Protein AF-X1NL84-F1 (afdb_monomer)

Structure (mmCIF, N/CA/C/O backbone):
data_AF-X1NL84-F1
#
_entry.id   AF-X1NL84-F1
#
loop_
_atom_site.group_PDB
_atom_site.id
_atom_site.type_symbol
_atom_site.label_atom_id
_atom_site.label_alt_id
_atom_site.label_comp_id
_atom_site.label_asym_id
_atom_site.label_entity_id
_atom_site.label_seq_id
_atom_site.pdbx_PDB_ins_code
_atom_site.Cartn_x
_atom_site.Cartn_y
_atom_site.Cartn_z
_atom_site.occupancy
_atom_site.B_iso_or_equiv
_atom_site.auth_seq_id
_atom_site.auth_comp_id
_atom_site.auth_asym_id
_atom_site.auth_atom_id
_atom_site.pdbx_PDB_model_num
ATOM 1 N N . MET A 1 1 ? -4.093 -4.530 -8.182 1.00 81.88 1 MET A N 1
ATOM 2 C CA . MET A 1 1 ? -2.824 -5.176 -7.819 1.00 81.88 1 MET A CA 1
ATOM 3 C C . MET A 1 1 ? -2.473 -6.100 -8.943 1.00 81.88 1 MET A C 1
ATOM 5 O O . MET A 1 1 ? -3.401 -6.523 -9.627 1.00 81.88 1 MET A O 1
ATOM 9 N N . ASP A 1 2 ? -1.190 -6.366 -9.129 1.00 88.00 2 ASP A N 1
ATOM 10 C CA . ASP A 1 2 ? -0.752 -7.235 -10.216 1.00 88.00 2 ASP A CA 1
ATOM 11 C C . ASP A 1 2 ? -0.672 -8.684 -9.725 1.00 88.00 2 ASP A C 1
ATOM 13 O O . ASP A 1 2 ? -1.173 -9.581 -10.395 1.00 88.00 2 ASP A O 1
ATOM 17 N N . ILE A 1 3 ? -0.144 -8.910 -8.513 1.00 91.88 3 ILE A N 1
ATOM 18 C CA . ILE A 1 3 ? -0.113 -10.231 -7.867 1.00 91.88 3 ILE A CA 1
ATOM 19 C C . ILE A 1 3 ? -0.457 -10.087 -6.373 1.00 91.88 3 ILE A C 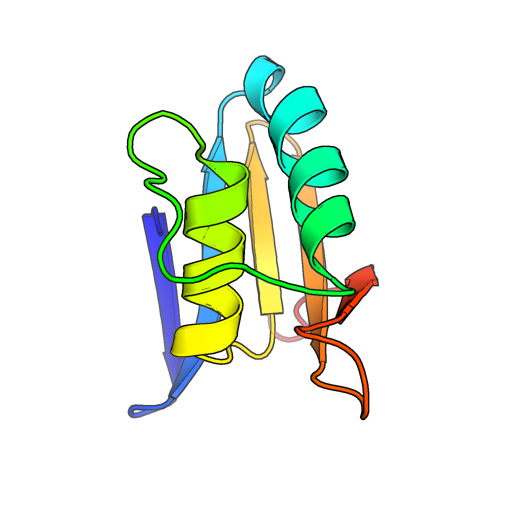1
ATOM 21 O O . ILE A 1 3 ? -0.045 -9.130 -5.715 1.00 91.88 3 ILE A O 1
ATOM 25 N N . GLY A 1 4 ? -1.224 -11.032 -5.826 1.00 92.81 4 GLY A N 1
ATOM 26 C CA . GLY A 1 4 ? -1.494 -11.145 -4.391 1.00 92.81 4 GLY A CA 1
ATOM 27 C C . GLY A 1 4 ? -1.051 -12.509 -3.870 1.00 92.81 4 GLY A C 1
ATOM 28 O O . GLY A 1 4 ? -1.402 -13.525 -4.462 1.00 92.81 4 GLY A O 1
ATOM 29 N N . LEU A 1 5 ? -0.289 -12.529 -2.778 1.00 93.38 5 LEU A N 1
ATOM 30 C CA . LEU A 1 5 ? 0.055 -13.748 -2.051 1.00 93.38 5 LEU A CA 1
ATOM 31 C C . LEU A 1 5 ? -0.897 -13.901 -0.870 1.00 93.38 5 LEU A C 1
ATOM 33 O O . LEU A 1 5 ? -1.011 -12.993 -0.044 1.00 93.38 5 LEU A O 1
ATOM 37 N N . TYR A 1 6 ? -1.548 -15.053 -0.783 1.00 92.88 6 TYR A N 1
ATOM 38 C CA . TYR A 1 6 ? -2.544 -15.348 0.238 1.00 92.88 6 TYR A CA 1
ATOM 39 C C . TYR A 1 6 ? -2.085 -16.507 1.116 1.00 92.88 6 TYR A C 1
ATOM 41 O O . TYR A 1 6 ? -1.439 -17.440 0.643 1.00 92.88 6 TYR A O 1
ATOM 49 N N . GLN A 1 7 ? -2.461 -16.455 2.389 1.00 90.50 7 GLN A N 1
ATOM 50 C CA . GLN A 1 7 ? -2.403 -17.588 3.302 1.00 90.50 7 GLN A CA 1
ATOM 51 C C . GLN A 1 7 ? -3.821 -17.872 3.776 1.00 90.50 7 GLN A C 1
ATOM 53 O O . GLN A 1 7 ? -4.432 -17.036 4.449 1.00 90.50 7 GLN A O 1
ATOM 58 N N . ALA A 1 8 ? -4.343 -19.036 3.379 1.00 90.06 8 ALA A N 1
ATOM 59 C CA . ALA A 1 8 ? -5.781 -19.296 3.377 1.00 90.06 8 ALA A CA 1
ATOM 60 C C . ALA A 1 8 ? -6.520 -18.132 2.680 1.00 90.06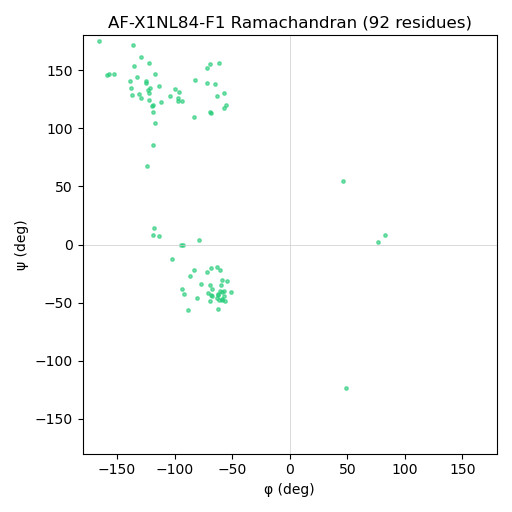 8 ALA A C 1
ATOM 62 O O . ALA A 1 8 ? -6.159 -17.772 1.561 1.00 90.06 8 ALA A O 1
ATOM 63 N N . ASP A 1 9 ? -7.476 -17.494 3.354 1.00 88.94 9 ASP A N 1
ATOM 64 C CA . ASP A 1 9 ? -8.268 -16.389 2.796 1.00 88.94 9 ASP A CA 1
ATOM 65 C C . ASP A 1 9 ? -7.686 -14.995 3.087 1.00 88.94 9 ASP A C 1
ATOM 67 O O . ASP A 1 9 ? -8.245 -13.971 2.683 1.00 88.94 9 ASP A O 1
ATOM 71 N N . ARG A 1 10 ? -6.553 -14.921 3.796 1.00 89.94 10 ARG A N 1
ATOM 72 C CA . ARG A 1 10 ? -5.932 -13.652 4.178 1.00 89.94 10 ARG A CA 1
ATOM 73 C C . ARG A 1 10 ? -4.880 -13.239 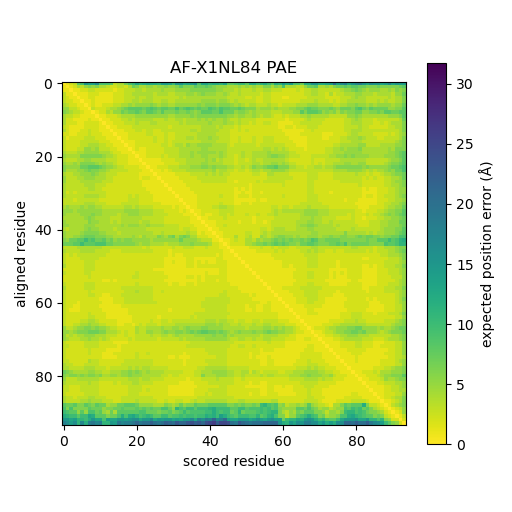3.159 1.00 89.94 10 ARG A C 1
ATOM 75 O O . ARG A 1 10 ? -3.911 -13.959 2.924 1.00 89.94 10 ARG A O 1
ATOM 82 N N . LEU A 1 11 ? -5.039 -12.042 2.600 1.00 92.50 11 LEU A N 1
ATOM 83 C CA . LEU A 1 11 ? -4.022 -11.425 1.754 1.00 92.50 11 LEU A CA 1
ATOM 84 C C . LEU A 1 11 ? -2.801 -11.062 2.608 1.00 92.50 11 LEU A C 1
ATOM 86 O O . LEU A 1 11 ? -2.890 -10.186 3.462 1.00 92.50 11 LEU A O 1
ATOM 90 N N . LEU A 1 12 ? -1.673 -11.728 2.374 1.00 94.31 12 LEU A N 1
ATOM 91 C CA . LEU A 1 12 ? -0.416 -11.458 3.070 1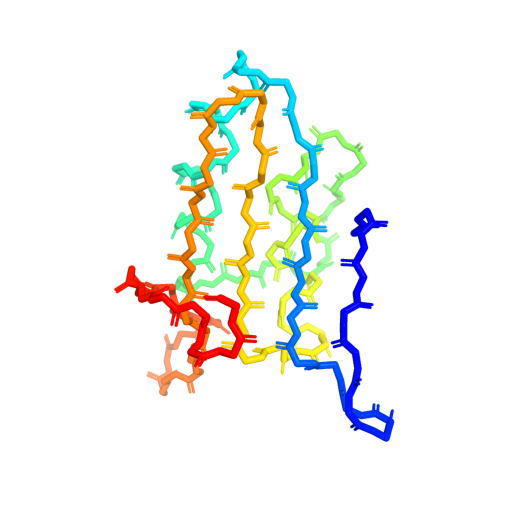.00 94.31 12 LEU A CA 1
ATOM 92 C C . LEU A 1 12 ? 0.392 -10.389 2.352 1.00 94.31 12 LEU A C 1
ATOM 94 O O . LEU A 1 12 ? 0.731 -9.367 2.941 1.00 94.31 12 LEU A O 1
ATOM 98 N N . VAL A 1 13 ? 0.693 -10.621 1.073 1.00 94.69 13 VAL A N 1
ATOM 99 C CA . VAL A 1 13 ? 1.605 -9.767 0.311 1.00 94.69 13 VAL A CA 1
ATOM 100 C C . VAL A 1 13 ? 0.928 -9.263 -0.940 1.00 94.69 13 VAL A C 1
ATOM 102 O O . VAL A 1 13 ? 0.213 -9.971 -1.648 1.00 94.69 13 VAL A O 1
ATOM 105 N N . CYS A 1 14 ? 1.179 -8.001 -1.209 1.00 94.44 14 CYS A N 1
ATOM 106 C CA . CYS A 1 14 ? 0.614 -7.253 -2.296 1.00 94.44 14 CYS A CA 1
ATOM 107 C C . CYS A 1 14 ? 1.732 -6.828 -3.242 1.00 94.44 14 CYS A C 1
ATOM 109 O O . CYS A 1 14 ? 2.458 -5.890 -2.931 1.00 94.44 14 CYS A O 1
ATOM 111 N N . TYR A 1 15 ? 1.853 -7.484 -4.394 1.00 93.94 15 TYR A N 1
ATOM 112 C CA . TYR A 1 15 ? 2.857 -7.155 -5.399 1.00 93.94 15 TYR A CA 1
ATOM 113 C C . TYR A 1 15 ? 2.287 -6.245 -6.480 1.00 93.94 15 TYR A C 1
ATOM 115 O O . TYR A 1 15 ? 1.242 -6.503 -7.090 1.00 93.94 15 TYR A O 1
ATOM 123 N N . GLU A 1 16 ? 3.039 -5.189 -6.744 1.00 94.44 16 GLU A N 1
ATOM 124 C CA . GLU A 1 16 ? 2.822 -4.267 -7.838 1.00 94.44 16 GLU A CA 1
ATOM 125 C C . GLU A 1 16 ? 4.036 -4.289 -8.765 1.00 94.44 16 GLU A C 1
ATOM 127 O O . GLU A 1 16 ? 5.148 -3.973 -8.352 1.00 94.44 16 GLU A O 1
ATOM 132 N N . ILE A 1 17 ? 3.827 -4.640 -10.028 1.00 94.00 17 ILE A N 1
ATOM 133 C CA . ILE A 1 17 ? 4.867 -4.696 -11.049 1.00 94.00 17 ILE A CA 1
ATOM 134 C C . ILE A 1 17 ? 4.824 -3.387 -11.830 1.00 94.00 17 ILE A C 1
ATOM 136 O O . ILE A 1 17 ? 3.788 -2.991 -12.372 1.00 94.00 17 ILE A O 1
ATOM 140 N N . LYS A 1 18 ? 5.943 -2.670 -11.873 1.00 93.25 18 LYS A N 1
ATOM 1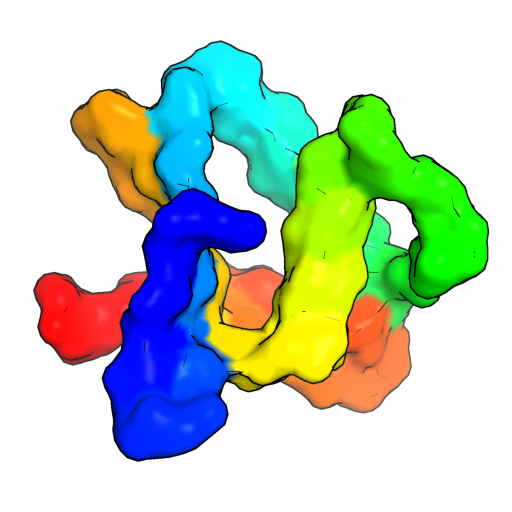41 C CA . LYS A 1 18 ? 6.041 -1.363 -12.528 1.00 93.25 18 LYS A CA 1
ATOM 142 C C . LYS A 1 18 ? 7.299 -1.261 -13.360 1.00 93.25 18 LYS A C 1
ATOM 144 O O . LYS A 1 18 ? 8.305 -1.903 -13.069 1.00 93.25 18 LYS A O 1
ATOM 149 N N . ARG A 1 19 ? 7.240 -0.417 -14.391 1.00 93.12 19 ARG A N 1
ATOM 150 C CA . ARG A 1 19 ? 8.439 -0.039 -15.132 1.00 93.12 19 ARG A CA 1
ATOM 151 C C . ARG A 1 19 ? 9.313 0.897 -14.284 1.00 93.12 19 ARG A C 1
ATOM 153 O O . ARG A 1 19 ? 8.766 1.630 -13.448 1.00 93.12 19 ARG A O 1
ATOM 160 N N . PRO A 1 20 ? 10.645 0.907 -14.482 1.00 91.19 20 PRO A N 1
ATOM 161 C CA . PRO A 1 20 ? 11.561 1.725 -13.686 1.00 91.19 20 PRO A CA 1
ATOM 162 C C . PRO A 1 20 ? 11.154 3.206 -13.588 1.00 91.19 20 PRO A C 1
ATOM 164 O O . PRO A 1 20 ? 11.197 3.798 -12.509 1.00 91.19 20 PRO A O 1
ATOM 167 N N . GLU A 1 21 ? 10.685 3.792 -14.690 1.00 91.00 21 GLU A N 1
ATOM 168 C CA . GLU A 1 21 ? 10.269 5.194 -14.792 1.00 91.00 21 GLU A CA 1
ATOM 169 C C . GLU A 1 21 ? 8.993 5.534 -14.001 1.00 91.00 21 GLU A C 1
ATOM 171 O O . GLU A 1 21 ? 8.735 6.700 -13.685 1.00 91.00 21 GLU A O 1
ATOM 176 N N . GLU A 1 22 ? 8.180 4.532 -13.662 1.00 90.62 22 GLU A N 1
ATOM 177 C CA . GLU A 1 22 ? 6.935 4.712 -12.911 1.00 90.62 22 GLU A CA 1
ATOM 178 C C . GLU A 1 22 ? 7.178 4.701 -11.395 1.00 90.62 22 GLU A C 1
ATOM 180 O O . GLU A 1 22 ? 6.443 5.349 -10.644 1.00 90.62 22 GLU A O 1
ATOM 185 N N . ILE A 1 23 ? 8.236 4.024 -10.934 1.00 90.56 23 ILE A N 1
ATOM 186 C CA . ILE A 1 23 ? 8.522 3.844 -9.504 1.00 90.56 23 ILE A CA 1
ATOM 187 C C . ILE A 1 23 ? 8.748 5.169 -8.792 1.00 90.56 23 ILE A C 1
ATOM 189 O O . ILE A 1 23 ? 8.147 5.424 -7.745 1.00 90.56 23 ILE A O 1
ATOM 193 N N . GLN A 1 24 ? 9.583 6.027 -9.383 1.00 85.81 24 GLN A N 1
ATOM 194 C CA . GLN A 1 24 ? 9.939 7.322 -8.801 1.00 85.81 24 GLN A CA 1
ATOM 195 C C . GLN A 1 24 ? 8.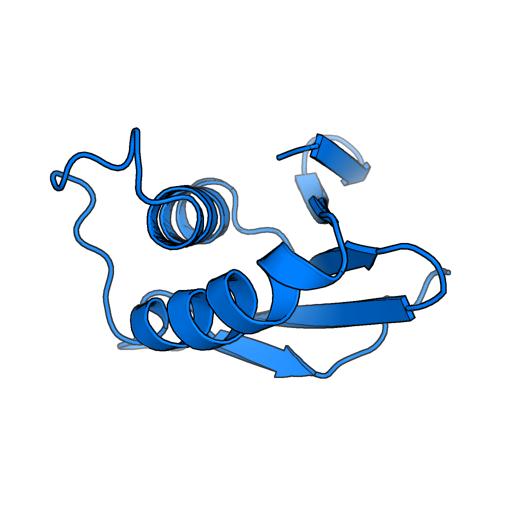713 8.226 -8.612 1.00 85.81 24 GLN A C 1
ATOM 197 O O . GLN A 1 24 ? 8.725 9.127 -7.780 1.00 85.81 24 GLN A O 1
ATOM 202 N N . LYS A 1 25 ? 7.630 7.968 -9.356 1.00 89.44 25 LYS A N 1
ATOM 203 C CA . LYS A 1 25 ? 6.370 8.704 -9.246 1.00 89.44 25 LYS A CA 1
ATOM 204 C C . LYS A 1 25 ? 5.394 8.033 -8.288 1.00 89.44 25 LYS A C 1
ATOM 206 O O . LYS A 1 25 ? 4.662 8.735 -7.597 1.00 89.44 25 LYS A O 1
ATOM 211 N N . ILE A 1 26 ? 5.322 6.701 -8.272 1.00 91.81 26 ILE A N 1
ATOM 212 C CA . ILE A 1 26 ? 4.284 5.989 -7.522 1.00 91.81 26 ILE A CA 1
ATOM 213 C C . ILE A 1 26 ? 4.620 5.876 -6.036 1.00 91.81 26 ILE A C 1
ATOM 215 O O . ILE A 1 26 ? 3.762 6.201 -5.218 1.00 91.81 26 ILE A O 1
ATOM 219 N N . ILE A 1 27 ? 5.853 5.492 -5.681 1.00 92.31 27 ILE A N 1
ATOM 220 C CA . ILE A 1 27 ? 6.224 5.208 -4.289 1.00 92.31 27 ILE A CA 1
ATOM 221 C C . ILE A 1 27 ? 6.076 6.465 -3.421 1.00 92.31 27 ILE A C 1
ATOM 223 O O . ILE A 1 27 ? 5.274 6.421 -2.487 1.00 92.31 27 ILE A O 1
ATOM 227 N N . PRO A 1 28 ? 6.705 7.618 -3.744 1.00 93.81 28 PRO A N 1
ATOM 228 C CA . PRO A 1 28 ? 6.574 8.813 -2.909 1.00 93.81 28 PRO A CA 1
ATOM 229 C C . PRO A 1 28 ? 5.123 9.286 -2.783 1.00 93.81 28 PRO A C 1
ATOM 231 O O . PRO A 1 28 ? 4.704 9.745 -1.725 1.00 93.81 28 PRO A O 1
ATOM 234 N N . ARG A 1 29 ? 4.321 9.129 -3.846 1.00 95.00 29 ARG A N 1
ATOM 235 C CA . ARG A 1 29 ? 2.901 9.503 -3.824 1.00 95.00 29 ARG A CA 1
ATOM 236 C C . ARG A 1 29 ? 2.075 8.582 -2.934 1.00 95.00 29 ARG A C 1
ATOM 238 O O . ARG A 1 29 ? 1.152 9.076 -2.299 1.00 95.00 29 ARG A O 1
ATOM 245 N N . ILE A 1 30 ? 2.388 7.289 -2.844 1.00 95.62 30 ILE A N 1
ATOM 246 C CA . ILE A 1 30 ? 1.700 6.381 -1.913 1.00 95.62 30 ILE A CA 1
ATOM 247 C C . ILE A 1 30 ? 1.934 6.828 -0.464 1.00 95.62 30 ILE A C 1
ATOM 249 O O . ILE A 1 30 ? 0.967 6.916 0.289 1.00 95.62 30 ILE A O 1
ATOM 253 N N . PHE A 1 31 ? 3.164 7.208 -0.100 1.00 96.25 31 PHE A N 1
ATOM 254 C CA . PHE A 1 31 ? 3.479 7.704 1.248 1.00 96.25 31 PHE A CA 1
ATOM 255 C C . PHE A 1 31 ? 2.663 8.945 1.646 1.00 96.25 31 PHE A C 1
ATOM 257 O O . PHE A 1 31 ? 2.314 9.102 2.814 1.00 96.25 31 PHE A O 1
ATOM 264 N N . THR A 1 32 ? 2.273 9.799 0.688 1.00 96.62 32 THR A N 1
ATOM 265 C CA . THR A 1 32 ? 1.411 10.964 0.983 1.00 96.62 32 THR A CA 1
ATOM 266 C C . THR A 1 32 ? 0.022 10.587 1.509 1.00 96.62 32 THR A C 1
ATOM 268 O O . THR A 1 32 ? -0.624 11.405 2.160 1.00 96.62 32 THR A O 1
ATOM 271 N N . TYR A 1 33 ? -0.422 9.349 1.277 1.00 97.31 33 TYR A N 1
ATOM 272 C CA . TYR A 1 33 ? -1.721 8.836 1.710 1.00 97.31 33 TYR A CA 1
ATOM 273 C C . TYR A 1 33 ? -1.682 8.093 3.053 1.00 97.31 33 TYR A C 1
ATOM 275 O O . TYR A 1 33 ? -2.728 7.651 3.520 1.00 97.31 33 TYR A O 1
ATOM 283 N N . GLU A 1 34 ? -0.521 7.963 3.708 1.00 96.81 34 GLU A N 1
ATOM 284 C CA . GLU A 1 34 ? -0.437 7.309 5.024 1.00 96.81 34 GLU A CA 1
ATOM 285 C C . GLU A 1 34 ? -1.338 7.976 6.065 1.00 96.81 34 GLU A C 1
ATOM 287 O O . GLU A 1 34 ? -1.964 7.311 6.890 1.00 96.81 34 GLU A O 1
ATOM 292 N N . LYS A 1 35 ? -1.391 9.311 6.048 1.00 96.25 35 LYS A N 1
ATOM 293 C CA . LYS A 1 35 ? -2.149 10.080 7.035 1.00 96.25 35 LYS A CA 1
ATOM 294 C C . LYS A 1 35 ? -3.651 9.885 6.848 1.00 96.25 35 LYS A C 1
ATOM 296 O O . LYS A 1 35 ? -4.348 9.608 7.817 1.00 96.25 35 LYS A O 1
ATOM 301 N N . GLU A 1 36 ? -4.131 10.019 5.617 1.00 96.06 36 GLU A N 1
ATOM 302 C CA . GLU A 1 36 ? -5.554 10.021 5.294 1.00 96.06 36 GLU A CA 1
ATOM 303 C C . GLU A 1 36 ? -5.789 9.625 3.830 1.00 96.06 36 GLU A C 1
ATOM 305 O O . GLU A 1 36 ? -4.995 9.955 2.944 1.00 96.06 36 GLU A O 1
ATOM 310 N N . ILE A 1 37 ? -6.907 8.938 3.575 1.00 95.25 37 ILE A N 1
ATOM 311 C CA . ILE A 1 37 ? -7.369 8.576 2.234 1.00 95.25 37 ILE A CA 1
ATOM 312 C C . ILE A 1 37 ? -8.825 8.993 2.066 1.00 95.25 37 ILE A C 1
ATOM 314 O O . ILE A 1 37 ? -9.701 8.539 2.799 1.00 95.25 37 ILE A O 1
ATOM 318 N N . ASP A 1 38 ? -9.085 9.767 1.018 1.00 94.75 38 ASP A N 1
ATOM 319 C CA . ASP A 1 38 ? -10.438 10.012 0.533 1.00 94.75 38 ASP A CA 1
ATOM 320 C C . ASP A 1 38 ? -10.882 8.865 -0.392 1.00 94.75 38 ASP A C 1
ATOM 322 O O . ASP A 1 38 ? -10.392 8.704 -1.518 1.00 94.75 38 ASP A O 1
ATOM 326 N N . PHE A 1 39 ? -11.827 8.056 0.088 1.00 94.12 39 PHE A N 1
ATOM 327 C CA . PHE A 1 39 ? -12.397 6.940 -0.664 1.00 94.12 39 PHE A CA 1
ATOM 328 C C . PHE A 1 39 ? -13.322 7.375 -1.804 1.00 94.12 39 PHE A C 1
ATOM 330 O O . PHE A 1 39 ? -13.439 6.639 -2.788 1.00 94.12 39 PHE A O 1
ATOM 337 N N . ASN A 1 40 ? -13.903 8.571 -1.724 1.00 95.44 40 ASN A N 1
ATOM 338 C CA . ASN A 1 40 ? -14.843 9.094 -2.712 1.00 95.44 40 ASN A CA 1
ATOM 339 C C . ASN A 1 40 ? -14.128 9.733 -3.908 1.00 95.44 40 ASN A C 1
ATOM 341 O O . ASN A 1 40 ? -14.680 9.795 -5.007 1.00 95.44 40 ASN A O 1
ATOM 345 N N . LYS A 1 41 ? -12.870 10.154 -3.740 1.00 95.19 41 LYS A N 1
ATOM 346 C CA . LYS A 1 41 ? -12.075 10.733 -4.828 1.00 95.19 41 LYS A CA 1
ATOM 347 C C . LYS A 1 41 ? -11.837 9.724 -5.963 1.00 95.19 41 LYS A C 1
ATOM 349 O O . LYS A 1 41 ? -11.306 8.643 -5.701 1.00 95.19 41 LYS A O 1
ATOM 354 N N . PRO A 1 42 ? -12.137 10.045 -7.234 1.00 93.62 42 PRO A N 1
ATOM 355 C CA . PRO A 1 42 ? -11.891 9.130 -8.347 1.00 93.62 42 PRO A CA 1
ATOM 356 C C . PRO A 1 42 ? -10.390 8.864 -8.538 1.00 93.62 42 PRO A C 1
ATOM 358 O O . PRO A 1 42 ? -9.566 9.778 -8.490 1.00 93.62 42 PRO A O 1
ATOM 361 N N . A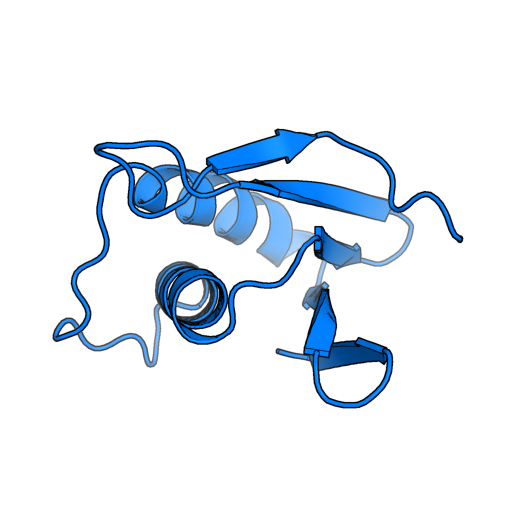SP A 1 43 ? -10.025 7.604 -8.790 1.00 93.25 43 ASP A N 1
ATOM 362 C CA . ASP A 1 43 ? -8.622 7.161 -8.865 1.00 93.25 43 ASP A CA 1
ATOM 363 C C . ASP A 1 43 ? -8.208 6.585 -10.231 1.00 93.25 43 ASP A C 1
ATOM 365 O O . ASP A 1 43 ? -7.091 6.084 -10.387 1.00 93.25 43 ASP A O 1
ATOM 369 N N . ARG A 1 44 ? -9.067 6.683 -11.258 1.00 87.62 44 ARG A N 1
ATOM 370 C CA . ARG A 1 44 ? -8.853 6.066 -12.585 1.00 87.62 44 ARG A CA 1
ATOM 371 C C . ARG A 1 44 ? -7.517 6.451 -13.240 1.00 87.62 44 ARG A C 1
ATOM 373 O O . ARG A 1 44 ? -6.895 5.605 -13.877 1.00 87.62 44 ARG A O 1
ATOM 380 N N . ASN A 1 45 ? -7.023 7.661 -12.975 1.00 89.06 45 ASN A N 1
ATOM 381 C CA . ASN A 1 45 ? -5.722 8.156 -13.450 1.00 89.06 45 ASN A CA 1
ATOM 382 C C . ASN A 1 45 ? -4.705 8.382 -12.316 1.00 89.06 45 ASN A C 1
ATOM 384 O O . ASN A 1 45 ? -3.628 8.927 -12.538 1.00 89.06 45 ASN A O 1
ATOM 388 N N . ASN A 1 46 ? -5.034 7.975 -11.088 1.00 92.75 46 ASN A N 1
ATOM 389 C CA . ASN A 1 46 ? -4.166 8.102 -9.925 1.00 92.75 46 ASN A CA 1
ATOM 390 C C . ASN A 1 46 ? -3.852 6.714 -9.368 1.00 92.75 46 ASN A C 1
ATOM 392 O O . ASN A 1 46 ? -4.513 6.219 -8.455 1.00 92.75 46 ASN A O 1
ATOM 396 N N . GLN A 1 47 ? -2.823 6.088 -9.942 1.00 91.69 47 GLN A N 1
ATOM 397 C CA . GLN A 1 47 ? -2.399 4.754 -9.528 1.00 91.69 47 GLN A CA 1
ATOM 398 C C . GLN A 1 47 ? -2.064 4.712 -8.032 1.00 91.69 47 GLN A C 1
ATOM 400 O O . GLN A 1 47 ? -2.534 3.810 -7.349 1.00 91.69 47 GLN A O 1
ATOM 405 N N . ALA A 1 48 ? -1.343 5.711 -7.512 1.00 94.62 48 ALA A N 1
ATOM 406 C CA . ALA A 1 48 ? -0.967 5.779 -6.100 1.00 94.62 48 ALA A CA 1
ATOM 407 C C . ALA A 1 48 ? -2.194 5.781 -5.173 1.00 94.62 48 ALA A C 1
ATOM 409 O O . ALA A 1 48 ? -2.251 4.977 -4.248 1.00 94.62 48 ALA A O 1
ATOM 410 N N . LEU A 1 49 ? -3.211 6.600 -5.467 1.00 96.00 49 LEU A N 1
ATOM 411 C CA . LEU A 1 49 ? -4.463 6.611 -4.700 1.00 96.00 49 LEU A CA 1
ATOM 412 C C . LEU A 1 49 ? -5.187 5.264 -4.778 1.00 96.00 49 LEU A C 1
ATOM 414 O O . LEU A 1 49 ? -5.657 4.762 -3.761 1.00 96.00 49 LEU A O 1
ATOM 418 N N . ARG A 1 50 ? -5.243 4.647 -5.964 1.00 95.06 50 ARG A N 1
ATOM 419 C CA . ARG A 1 50 ? -5.863 3.326 -6.126 1.00 95.06 50 ARG A CA 1
ATOM 420 C C . ARG A 1 50 ? -5.162 2.264 -5.277 1.00 95.06 50 ARG A C 1
ATOM 422 O O . ARG A 1 50 ? -5.838 1.426 -4.686 1.00 95.06 50 ARG A O 1
ATOM 429 N N . LYS A 1 51 ? -3.825 2.299 -5.185 1.00 94.75 51 LYS A N 1
ATOM 430 C CA . LYS A 1 51 ? -3.059 1.396 -4.306 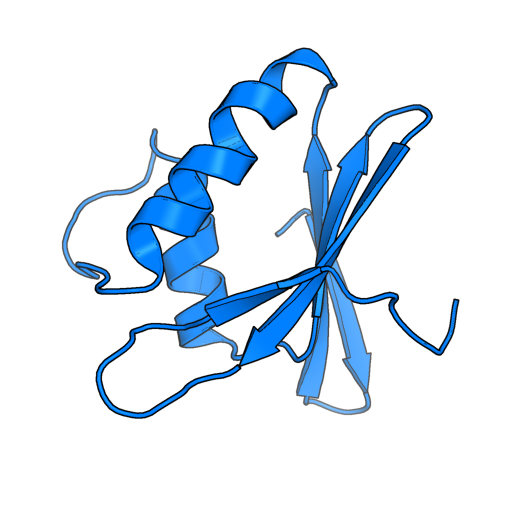1.00 94.75 51 LYS A CA 1
ATOM 431 C C . LYS A 1 51 ? -3.293 1.700 -2.838 1.00 94.75 51 LYS A C 1
ATOM 433 O O . LYS A 1 51 ? -3.538 0.774 -2.079 1.00 94.75 51 LYS A O 1
ATOM 438 N N . ALA A 1 52 ? -3.308 2.971 -2.460 1.00 96.38 52 ALA A N 1
ATOM 439 C CA . ALA A 1 52 ? -3.567 3.386 -1.089 1.00 96.38 52 ALA A CA 1
ATOM 440 C C . ALA A 1 52 ? -4.953 2.895 -0.611 1.00 96.38 52 ALA A C 1
ATOM 442 O O . ALA A 1 52 ? -5.060 2.233 0.420 1.00 96.38 52 ALA A O 1
ATOM 443 N N . LYS A 1 53 ? -6.006 3.095 -1.418 1.00 96.50 53 LYS A N 1
ATOM 444 C CA . LYS A 1 53 ? -7.345 2.540 -1.147 1.00 96.50 53 LYS A CA 1
ATOM 445 C C . LYS A 1 53 ? -7.342 1.018 -1.055 1.00 96.50 53 LYS A C 1
ATOM 447 O O . LYS A 1 53 ? -8.014 0.459 -0.194 1.00 96.50 53 LYS A O 1
ATOM 452 N N . TYR A 1 54 ? -6.602 0.348 -1.938 1.00 95.19 54 TYR A N 1
ATOM 453 C CA . TYR A 1 54 ? -6.490 -1.108 -1.925 1.00 95.19 54 TYR A CA 1
ATOM 454 C C . TYR A 1 54 ? -5.832 -1.617 -0.635 1.00 95.19 54 TYR A C 1
ATOM 456 O O . TYR A 1 54 ? -6.365 -2.533 -0.014 1.00 95.19 54 TYR A O 1
ATOM 464 N N . ILE A 1 55 ? -4.726 -0.998 -0.204 1.00 96.44 55 ILE A N 1
ATOM 465 C CA . ILE A 1 55 ? -4.026 -1.323 1.048 1.00 96.44 55 ILE A CA 1
ATOM 466 C C . ILE A 1 55 ? -4.988 -1.210 2.230 1.00 96.44 55 ILE A C 1
ATOM 468 O O . ILE A 1 55 ? -5.108 -2.148 3.010 1.00 96.44 55 ILE A O 1
ATOM 472 N N . VAL A 1 56 ? -5.740 -0.112 2.335 1.00 96.19 56 VAL A N 1
ATOM 473 C CA . VAL A 1 56 ? -6.689 0.062 3.445 1.00 96.19 56 VAL A CA 1
ATOM 474 C C . VAL A 1 56 ? -7.857 -0.919 3.373 1.00 96.19 56 VAL A C 1
ATOM 476 O O . VAL A 1 56 ? -8.284 -1.441 4.402 1.00 96.19 56 VAL A O 1
ATOM 479 N N . LYS A 1 57 ? -8.368 -1.201 2.170 1.00 95.31 57 LYS A N 1
ATOM 480 C CA . LYS A 1 57 ? -9.497 -2.117 1.978 1.00 95.31 57 LYS A CA 1
ATOM 481 C C . LYS A 1 57 ? -9.137 -3.561 2.325 1.00 95.31 57 LYS A C 1
ATOM 483 O O . LYS A 1 57 ? -9.936 -4.246 2.953 1.00 95.31 57 LYS A O 1
ATOM 488 N N . HIS A 1 58 ? -7.971 -4.024 1.885 1.00 94.38 58 HIS A N 1
ATOM 489 C CA . HIS A 1 58 ? -7.591 -5.435 1.971 1.00 94.38 58 HIS A CA 1
ATOM 490 C C . HIS A 1 58 ? -6.620 -5.750 3.106 1.00 94.38 58 HIS A C 1
ATOM 492 O O . HIS A 1 58 ? -6.438 -6.921 3.415 1.00 94.38 58 HIS A O 1
ATOM 498 N N . LYS A 1 59 ? -6.029 -4.724 3.728 1.00 95.31 59 LYS A N 1
ATOM 499 C CA . LYS A 1 59 ? -5.127 -4.829 4.881 1.00 95.31 59 LYS A CA 1
ATOM 500 C C . LYS A 1 59 ? -4.050 -5.918 4.722 1.00 95.31 59 LYS A C 1
ATOM 502 O O . LYS A 1 59 ? -3.963 -6.790 5.586 1.00 95.31 59 LYS A O 1
ATOM 507 N N . PRO A 1 60 ? -3.256 -5.895 3.631 1.00 96.12 60 PRO A N 1
ATOM 508 C CA . PRO A 1 60 ? -2.135 -6.818 3.496 1.00 96.12 60 PRO A CA 1
ATOM 509 C C . PRO A 1 60 ? -1.122 -6.590 4.622 1.00 96.12 60 PRO A C 1
ATOM 511 O O . PRO A 1 60 ? -1.051 -5.487 5.159 1.00 96.12 60 PRO A O 1
ATOM 514 N N . GLU A 1 61 ? -0.318 -7.600 4.945 1.00 95.88 61 GLU A N 1
ATOM 515 C CA . GLU A 1 61 ? 0.814 -7.449 5.869 1.00 95.88 61 GLU A CA 1
ATOM 516 C C . GLU A 1 61 ? 2.005 -6.760 5.201 1.00 95.88 61 GLU A C 1
ATOM 518 O O . GLU A 1 61 ? 2.712 -5.983 5.839 1.00 95.88 61 GLU A O 1
ATOM 523 N N . TYR A 1 62 ? 2.198 -7.007 3.905 1.00 96.44 62 TYR A N 1
ATOM 524 C CA . TYR A 1 62 ? 3.296 -6.445 3.129 1.00 96.44 62 TYR A CA 1
ATOM 525 C C . TYR A 1 62 ? 2.816 -5.872 1.798 1.00 96.44 62 TYR A C 1
ATOM 527 O O . TYR A 1 62 ? 1.934 -6.414 1.126 1.00 96.44 62 TYR A O 1
ATOM 535 N N . PHE A 1 63 ? 3.449 -4.781 1.385 1.00 96.44 63 PHE A N 1
ATOM 536 C CA . PHE A 1 63 ? 3.289 -4.155 0.083 1.00 96.44 63 PHE A CA 1
ATOM 537 C C . PHE A 1 63 ? 4.648 -4.102 -0.611 1.00 96.44 63 PHE A C 1
ATOM 539 O O . PHE A 1 63 ? 5.610 -3.549 -0.082 1.00 96.44 63 PHE A O 1
ATOM 546 N N . CYS A 1 64 ? 4.717 -4.662 -1.812 1.00 95.50 64 CYS A N 1
ATOM 547 C CA . CYS A 1 64 ? 5.938 -4.773 -2.589 1.00 95.50 64 CYS A CA 1
ATOM 548 C C . CYS A 1 64 ? 5.750 -4.112 -3.952 1.00 95.50 64 CYS A C 1
ATOM 550 O O . CYS A 1 64 ? 4.782 -4.387 -4.661 1.00 95.50 64 CYS A O 1
ATOM 552 N N . VAL A 1 65 ? 6.717 -3.292 -4.354 1.00 95.00 65 VAL A N 1
ATOM 553 C CA . VAL A 1 65 ? 6.815 -2.770 -5.719 1.00 95.00 65 VAL A CA 1
ATOM 554 C C . VAL A 1 65 ? 8.034 -3.391 -6.383 1.00 95.00 65 VAL A C 1
ATOM 556 O O . VAL A 1 65 ? 9.155 -3.274 -5.889 1.00 95.00 65 VAL A O 1
ATOM 559 N N . VAL A 1 66 ? 7.815 -4.066 -7.505 1.00 93.81 66 VAL A N 1
ATOM 560 C CA . VAL A 1 66 ? 8.841 -4.791 -8.255 1.00 93.81 66 VAL A CA 1
ATOM 561 C C . VAL A 1 66 ? 9.057 -4.110 -9.598 1.00 93.81 66 VAL A C 1
ATOM 563 O O . VAL A 1 66 ? 8.107 -3.745 -10.289 1.00 93.81 66 VAL A O 1
ATOM 566 N N . THR A 1 67 ? 10.321 -3.971 -9.978 1.00 94.88 67 THR A N 1
ATOM 567 C CA . THR A 1 67 ? 10.759 -3.574 -11.317 1.00 94.88 67 THR A CA 1
ATOM 568 C C . THR A 1 67 ? 11.916 -4.453 -11.756 1.00 94.88 67 THR A C 1
ATOM 570 O O . THR A 1 67 ? 12.484 -5.208 -10.967 1.00 94.88 67 THR A O 1
ATOM 573 N N . ILE A 1 68 ? 12.310 -4.324 -13.017 1.00 90.81 68 ILE A N 1
ATOM 574 C CA . ILE A 1 68 ? 13.514 -4.967 -13.536 1.00 90.81 68 ILE A CA 1
ATOM 575 C C . ILE A 1 68 ? 14.714 -4.558 -12.669 1.00 90.81 68 ILE A C 1
ATOM 577 O O . ILE A 1 68 ? 15.021 -3.373 -12.535 1.00 90.81 68 ILE A O 1
ATOM 581 N N . GLY A 1 69 ? 15.364 -5.554 -12.061 1.00 88.62 69 GLY A N 1
ATOM 582 C CA . GLY A 1 69 ? 16.587 -5.394 -11.272 1.00 88.62 69 GLY A CA 1
ATOM 583 C C . GLY A 1 69 ? 16.412 -4.814 -9.865 1.00 88.62 69 GLY A C 1
ATOM 584 O O . GLY A 1 69 ? 17.417 -4.624 -9.183 1.00 88.62 69 GLY A O 1
ATOM 585 N N . LYS A 1 70 ? 15.185 -4.521 -9.402 1.00 92.50 70 LYS A N 1
ATOM 586 C CA . LYS A 1 70 ? 14.975 -3.985 -8.049 1.00 92.50 70 LYS A CA 1
ATOM 587 C C . LYS A 1 70 ? 13.607 -4.322 -7.463 1.00 92.50 70 LYS A C 1
ATOM 589 O O . LYS A 1 70 ? 12.591 -4.337 -8.155 1.00 92.50 70 LYS A O 1
ATOM 594 N N . ARG A 1 71 ? 13.590 -4.508 -6.146 1.00 92.50 71 ARG A N 1
ATOM 595 C CA . ARG A 1 71 ? 12.391 -4.683 -5.331 1.00 92.50 71 ARG A CA 1
ATOM 596 C C . ARG A 1 71 ? 12.382 -3.640 -4.216 1.00 92.50 71 ARG A C 1
ATOM 598 O O . ARG A 1 71 ? 13.429 -3.313 -3.665 1.00 92.50 71 ARG A O 1
ATOM 605 N N . TYR A 1 72 ? 11.204 -3.110 -3.930 1.00 94.50 72 TYR A N 1
ATOM 606 C CA . TYR A 1 72 ? 10.934 -2.202 -2.824 1.00 94.50 72 TYR A CA 1
ATOM 607 C C . TYR A 1 72 ? 9.897 -2.872 -1.938 1.00 94.50 72 TYR A C 1
ATOM 609 O O . TYR A 1 72 ? 8.810 -3.193 -2.419 1.00 94.50 72 TYR A O 1
ATOM 617 N N . GLU A 1 73 ? 10.244 -3.120 -0.684 1.00 95.62 73 GLU A N 1
ATOM 618 C CA . GLU A 1 73 ? 9.431 -3.910 0.236 1.00 95.62 73 GLU A CA 1
ATOM 619 C C . GLU A 1 73 ? 9.070 -3.091 1.456 1.00 95.62 73 GLU A C 1
ATOM 621 O O . GLU A 1 73 ? 9.906 -2.384 2.020 1.00 95.62 73 GLU A O 1
ATOM 626 N N . TYR A 1 74 ? 7.799 -3.177 1.825 1.00 96.88 74 TYR A N 1
ATOM 627 C CA . TYR A 1 74 ? 7.255 -2.421 2.929 1.00 96.88 74 TYR A CA 1
ATOM 628 C C . TYR A 1 74 ? 6.343 -3.307 3.763 1.00 96.88 74 TYR A C 1
ATOM 630 O O . TYR A 1 74 ? 5.392 -3.889 3.235 1.00 96.88 74 TYR A O 1
ATOM 638 N N . GLN A 1 75 ? 6.570 -3.341 5.071 1.00 97.00 75 GLN A N 1
ATOM 639 C CA . GLN A 1 75 ? 5.565 -3.801 6.016 1.00 97.00 75 GLN A CA 1
ATOM 640 C C . GLN A 1 75 ? 4.454 -2.754 6.119 1.00 97.00 75 GLN A C 1
ATOM 642 O O . GLN A 1 75 ? 4.708 -1.544 6.163 1.00 97.00 75 GLN A O 1
ATOM 647 N N . VAL A 1 76 ? 3.213 -3.224 6.173 1.00 97.50 76 VAL A N 1
ATOM 648 C CA . VAL A 1 76 ? 2.019 -2.398 6.311 1.00 97.50 76 VAL A CA 1
ATOM 649 C C . VAL A 1 76 ? 1.506 -2.496 7.742 1.00 97.50 76 VAL A C 1
ATOM 651 O O . VAL A 1 76 ? 1.243 -3.577 8.262 1.00 97.50 76 VAL A O 1
ATOM 654 N N . SER A 1 77 ? 1.302 -1.346 8.378 1.00 97.50 77 SER A N 1
ATOM 655 C CA . SER A 1 77 ? 0.653 -1.259 9.688 1.00 97.50 77 SER A CA 1
ATOM 656 C C . SER A 1 77 ? -0.476 -0.228 9.691 1.00 97.50 77 SER A C 1
ATOM 658 O O . SER A 1 77 ? -0.544 0.651 8.832 1.00 97.50 77 SER A O 1
ATOM 660 N N . PHE A 1 78 ? -1.376 -0.329 10.671 1.00 97.19 78 PHE A N 1
ATOM 661 C CA . PHE A 1 78 ? -2.559 0.532 10.806 1.00 97.19 78 PHE A CA 1
ATOM 662 C C . PHE A 1 78 ? -2.585 1.220 12.182 1.00 97.19 78 PHE A C 1
ATOM 664 O O . PHE A 1 78 ? -3.420 0.885 13.025 1.00 97.19 78 PHE A O 1
ATOM 671 N N . PRO A 1 79 ? -1.644 2.143 12.467 1.00 96.75 79 PRO A N 1
ATOM 672 C CA . PRO A 1 79 ? -1.596 2.820 13.759 1.00 96.75 79 PRO A CA 1
ATOM 673 C C . PRO A 1 79 ? -2.776 3.789 13.934 1.00 96.75 79 PRO A C 1
ATOM 675 O O . PRO A 1 79 ? -3.327 4.318 12.966 1.00 96.75 79 PRO A O 1
ATOM 678 N N . LYS A 1 80 ? -3.146 4.069 15.190 1.00 95.69 80 LYS A N 1
ATOM 679 C CA . LYS A 1 80 ? -4.234 5.002 15.523 1.00 95.69 80 LYS A CA 1
ATOM 680 C C . LYS A 1 80 ? -3.969 6.386 14.910 1.00 95.69 80 LYS A C 1
ATOM 682 O O . LYS A 1 80 ? -2.896 6.950 15.099 1.00 95.69 80 LYS A O 1
ATOM 687 N N . GLY A 1 81 ? -4.964 6.941 14.213 1.00 94.25 81 GLY A N 1
ATOM 688 C CA . GLY A 1 81 ? -4.888 8.278 13.606 1.00 94.25 81 GLY A CA 1
ATOM 689 C C . GLY A 1 81 ? -4.196 8.344 12.239 1.00 94.25 81 GLY A C 1
ATOM 690 O O . GLY A 1 81 ? -3.964 9.444 11.744 1.00 94.25 81 GLY A O 1
ATOM 691 N N . LYS A 1 82 ? -3.874 7.199 11.627 1.00 96.12 82 LYS A N 1
ATOM 692 C CA . LYS A 1 82 ? -3.406 7.100 10.239 1.00 96.12 82 LYS A CA 1
ATOM 693 C C . LYS A 1 82 ? -4.317 6.183 9.428 1.00 96.12 82 LYS A C 1
ATOM 695 O O . LYS A 1 82 ? -4.944 5.281 9.980 1.00 96.12 82 LYS A O 1
ATOM 700 N N . ALA A 1 83 ? -4.334 6.374 8.114 1.00 96.81 83 ALA A N 1
ATOM 701 C CA . ALA A 1 83 ? -4.962 5.435 7.196 1.00 96.81 83 ALA A CA 1
ATOM 702 C C . ALA A 1 83 ? -4.150 4.133 7.086 1.00 96.81 83 ALA A C 1
ATOM 704 O O . ALA A 1 83 ? -4.730 3.052 7.085 1.00 96.81 83 ALA A O 1
ATOM 705 N N . PHE A 1 84 ? -2.821 4.239 7.012 1.00 98.00 84 PHE A N 1
ATOM 706 C CA . PHE A 1 84 ? -1.856 3.136 7.088 1.00 98.00 84 PHE A CA 1
ATOM 707 C C . PHE A 1 84 ? -0.447 3.707 7.323 1.00 98.00 84 PHE A C 1
ATOM 709 O O . PHE A 1 84 ? -0.244 4.922 7.330 1.00 98.00 84 PHE A O 1
ATOM 716 N N . ARG A 1 85 ? 0.545 2.842 7.515 1.00 97.81 85 ARG A N 1
ATOM 717 C CA . ARG A 1 85 ? 1.966 3.192 7.520 1.00 97.81 85 ARG A CA 1
ATOM 718 C C . ARG A 1 85 ? 2.748 2.131 6.763 1.00 97.81 85 ARG A C 1
ATOM 720 O O . ARG A 1 85 ? 2.529 0.944 6.995 1.00 97.81 85 ARG A O 1
ATOM 727 N N . LEU A 1 86 ? 3.656 2.571 5.900 1.00 97.00 86 LEU A N 1
ATOM 728 C CA . LEU A 1 86 ? 4.650 1.740 5.241 1.00 97.00 86 LEU A CA 1
ATOM 729 C C . LEU A 1 86 ? 5.975 1.903 5.975 1.00 97.00 86 LEU A C 1
ATOM 731 O O . LEU A 1 86 ? 6.386 3.006 6.333 1.00 97.00 86 LEU A O 1
ATOM 735 N N . THR A 1 87 ? 6.642 0.799 6.256 1.00 96.38 87 THR A N 1
ATOM 736 C CA . THR A 1 87 ? 7.990 0.801 6.829 1.00 96.38 87 THR A CA 1
ATOM 737 C C . THR A 1 87 ? 8.831 -0.144 6.005 1.00 96.38 87 THR A C 1
ATOM 739 O O . THR A 1 87 ? 8.370 -1.242 5.713 1.00 96.38 87 THR A O 1
ATOM 742 N N . GLU A 1 88 ? 10.003 0.317 5.566 1.00 94.75 88 GLU A N 1
ATOM 743 C CA . GLU A 1 88 ? 10.936 -0.529 4.822 1.00 94.75 88 GLU A CA 1
ATOM 744 C C . GLU A 1 88 ? 11.263 -1.756 5.668 1.00 94.75 88 GLU A C 1
ATOM 746 O O . GLU A 1 88 ? 11.767 -1.632 6.782 1.00 94.75 88 GLU A O 1
ATOM 751 N N . ASP A 1 89 ? 10.892 -2.919 5.149 1.00 91.31 89 ASP A N 1
ATOM 752 C CA . ASP A 1 89 ? 11.059 -4.208 5.805 1.00 91.31 89 ASP A CA 1
ATOM 753 C C . ASP A 1 89 ? 11.023 -5.302 4.739 1.00 91.31 89 ASP A C 1
ATOM 755 O O . ASP A 1 89 ? 10.316 -5.177 3.734 1.00 91.31 89 ASP A O 1
ATOM 759 N N . MET A 1 90 ? 11.793 -6.364 4.948 1.00 85.12 90 MET A N 1
ATOM 760 C CA . MET A 1 90 ? 11.872 -7.472 4.001 1.00 85.12 90 MET A CA 1
ATOM 761 C C . MET A 1 90 ? 10.707 -8.430 4.220 1.00 85.12 90 MET A C 1
ATOM 763 O O . MET A 1 90 ? 10.335 -8.716 5.356 1.00 85.12 90 MET A O 1
ATOM 767 N N . VAL A 1 91 ? 10.153 -8.974 3.135 1.00 82.56 91 VAL A N 1
ATOM 768 C CA . VAL A 1 91 ? 9.184 -10.071 3.246 1.00 82.56 91 VAL A CA 1
ATOM 769 C C . VAL A 1 91 ? 9.941 -11.314 3.734 1.00 82.56 91 VAL A C 1
ATOM 771 O O . VAL A 1 91 ? 10.778 -11.823 2.993 1.00 82.56 91 VAL A O 1
ATOM 774 N N . PRO A 1 92 ? 9.673 -11.835 4.946 1.00 73.81 92 PRO A N 1
ATOM 775 C CA . PRO A 1 92 ? 10.601 -12.743 5.632 1.00 73.81 9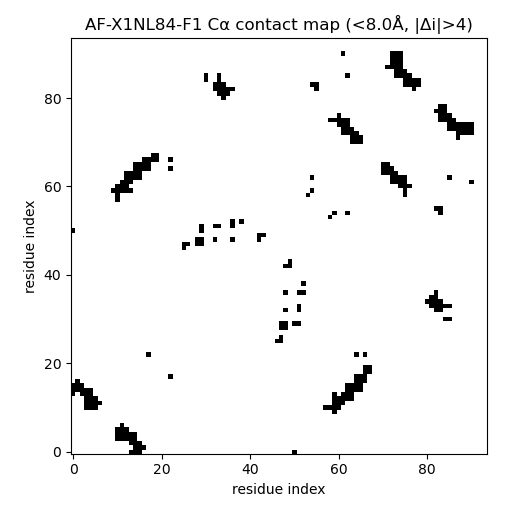2 PRO A CA 1
ATOM 776 C C . PRO A 1 92 ? 10.575 -14.196 5.127 1.00 73.81 92 PRO A C 1
ATOM 778 O O . PRO A 1 92 ? 11.249 -15.060 5.681 1.00 73.81 92 PRO A O 1
ATOM 781 N N . TRP A 1 93 ? 9.793 -14.480 4.086 1.00 68.75 93 TRP A N 1
ATOM 782 C CA . TRP A 1 93 ? 9.572 -15.820 3.528 1.00 68.75 93 TRP A CA 1
ATOM 783 C C . TRP A 1 93 ? 10.046 -15.949 2.070 1.00 68.75 93 TRP A C 1
ATOM 785 O O . TRP A 1 93 ? 9.660 -16.901 1.388 1.00 68.75 93 TRP A O 1
ATOM 795 N N . ILE A 1 94 ? 10.844 -14.988 1.583 1.00 57.25 94 ILE A N 1
ATOM 796 C CA . ILE A 1 94 ? 11.427 -14.968 0.229 1.00 57.25 94 ILE A CA 1
ATOM 797 C C . ILE A 1 94 ? 12.933 -14.767 0.296 1.00 57.25 94 ILE A C 1
ATOM 799 O O . ILE A 1 94 ? 13.359 -13.833 1.007 1.00 57.25 94 ILE A O 1
#

Foldseek 3Di:
DPDFDDDVPATAEAEDEDEPVCCVVQVVLLQVQFQHADPPDDCPPPPSNVVLVVCLVRVHQKYWYDYVPDIFIWGWADDPRTSIDTDGDDPPPD

Radius of gyration: 12.67 Å; Cα contacts (8 Å, |Δi|>4): 156; chains: 1; bounding box: 31×30×31 Å

Solvent-accessible surface area (backbone atoms only — not comparable to full-atom values): 5451 Å² total; per-residue (Å²): 127,75,45,74,44,63,58,86,93,43,49,37,36,39,34,37,77,44,58,73,85,49,47,80,59,35,54,65,49,34,62,69,36,23,59,53,74,72,84,83,59,87,35,96,89,34,65,32,56,47,49,48,53,46,45,60,74,60,57,32,48,28,43,33,44,37,34,92,96,48,77,47,44,21,36,46,46,72,54,91,90,35,51,31,42,76,41,86,40,77,67,93,88,114

Organism: NCBI:txid412755

Nearest PDB structures (foldseek):
  8v84-assembly1_x  TM=3.828E-01  e=3.028E-01  Saccharomyces cerevisiae BY4741
  1h4v-assembly1_B-2  TM=4.134E-01  e=4.511E-01  Thermus thermophilus HB27
  1adj-assembly1_A  TM=3.647E-01  e=3.028E-01  Thermus thermophilus
  4rdx-assembly1_A-2  TM=3.931E-01  e=7.184E-01  Thermus thermophilus HB27
  8fks-assembly1_NN  TM=3.511E-01  e=6.290E-01  Homo sapiens

Mean predicted aligned error: 3.4 Å

Sequence (94 aa):
MDIGLYQADRLLVCYEIKRPEEIQKIIPRIFTYEKEIDFNKPDRNNQALRKAKYIVKHKPEYFCVVTIGKRYEYQVSFPKGKAFRLTEDMVPWI

pLDDT: mean 92.84, std 5.87, range [57.25, 98.0]

Secondary structure (DSSP, 8-state):
--EEEEETTEEEEEEEE--HHHHHHHHHHHHTTSS---SSS--TT-HHHHHHHHHHHH--SEEEEEETTEEEEEEEE--TTSS-EEEE---TT-